Protein AF-A0A7K0ZTX4-F1 (afdb_monomer_lite)

Secondary structure (DSSP, 8-state):
---------PPP--S---PPPPTT-HHHHHHHHHHHHHHHH-EEEE-TT-SS--EEEEPPPPHHHHHHHHHHHHHHHTT-S-TTHHHHHHHHHHHHHEEEEEEE-TTS-EEESSSSS-S---SSHHHHHHTT--TT--SHHHHHHHH-SSHHHHHHHHHHHHHHHHHHHHHHHHHHTT-

Sequence (179 aa):
MSDVDEFGDLPELGETGQIPASKGSAFERIRANRAAAKARLFKVLEIPRMEPKMWVRYQPIPTERIEYASKVAEKAAAGKAEKNAVLKANAAILAEACVEIFELDEYGEEISIDPDHGEPVRFDAHLAEILEMPHGTRRGSDIVLAMYLTEGDVVGTATTLAEWSGYADRVSEKDSSGN

Structure (mmCIF, N/CA/C/O backbone):
data_AF-A0A7K0ZTX4-F1
#
_entry.id   AF-A0A7K0ZTX4-F1
#
loop_
_atom_site.group_PDB
_atom_site.id
_atom_site.type_symbol
_atom_site.label_atom_id
_atom_site.label_alt_id
_atom_site.label_comp_id
_atom_site.label_asym_id
_atom_site.label_entity_id
_atom_site.label_seq_id
_atom_site.pdbx_PDB_ins_code
_atom_site.Cartn_x
_atom_site.Cartn_y
_atom_site.Cartn_z
_atom_site.occupancy
_atom_site.B_iso_or_equiv
_atom_site.auth_seq_id
_atom_site.auth_comp_id
_atom_site.auth_asym_id
_atom_site.auth_atom_id
_atom_site.pdbx_PDB_model_num
ATOM 1 N N . MET A 1 1 ? 42.301 19.373 -65.244 1.00 39.50 1 MET A N 1
ATOM 2 C CA . MET A 1 1 ? 43.119 20.062 -64.228 1.00 39.50 1 MET A CA 1
ATOM 3 C C . MET A 1 1 ? 42.156 21.000 -63.531 1.00 39.50 1 MET A C 1
ATOM 5 O O . MET A 1 1 ? 41.687 21.918 -64.185 1.00 39.50 1 MET A O 1
ATOM 9 N N . SER A 1 2 ? 41.527 20.504 -62.460 1.00 42.00 2 SER A N 1
ATOM 10 C CA . SER A 1 2 ? 41.927 20.708 -61.041 1.00 42.00 2 SER A CA 1
ATOM 11 C C . SER A 1 2 ? 41.077 21.875 -60.500 1.00 42.00 2 SER A C 1
ATOM 13 O O . SER A 1 2 ? 41.063 22.921 -61.132 1.00 42.00 2 SER A O 1
ATOM 15 N N . ASP A 1 3 ? 40.236 21.774 -59.472 1.00 40.81 3 ASP A N 1
ATOM 16 C CA . ASP A 1 3 ? 40.208 20.881 -58.315 1.00 40.81 3 ASP A CA 1
ATOM 17 C C . ASP A 1 3 ? 38.761 20.672 -57.830 1.00 40.81 3 ASP A C 1
ATOM 19 O O . ASP A 1 3 ? 37.962 21.608 -57.781 1.00 40.81 3 ASP A O 1
ATOM 23 N N . VAL A 1 4 ? 38.446 19.427 -57.480 1.00 45.81 4 VAL A N 1
ATOM 24 C CA . VAL A 1 4 ? 37.306 19.012 -56.656 1.00 45.81 4 VAL A CA 1
ATOM 25 C C . VAL A 1 4 ? 37.950 18.288 -55.484 1.00 45.81 4 VAL A C 1
ATOM 27 O O . VAL A 1 4 ? 38.630 17.311 -55.753 1.00 45.81 4 VAL A O 1
ATOM 30 N N . ASP A 1 5 ? 37.809 18.827 -54.274 1.00 41.91 5 ASP A N 1
ATOM 31 C CA . ASP A 1 5 ? 38.031 18.246 -52.933 1.00 41.91 5 ASP A CA 1
ATOM 32 C C . ASP A 1 5 ? 37.960 19.466 -51.977 1.00 41.91 5 ASP A C 1
ATOM 34 O O . ASP A 1 5 ? 38.402 20.552 -52.336 1.00 41.91 5 ASP A O 1
ATOM 38 N N . GLU A 1 6 ? 37.368 19.499 -50.789 1.00 46.84 6 GLU A N 1
ATOM 39 C CA . GLU A 1 6 ? 37.078 18.474 -49.798 1.00 46.84 6 GLU A CA 1
ATOM 40 C C . GLU A 1 6 ? 36.092 19.152 -48.811 1.00 46.84 6 GLU A C 1
ATOM 42 O O . GLU A 1 6 ? 36.486 19.983 -47.993 1.00 46.84 6 GLU A O 1
ATOM 47 N N . PHE A 1 7 ? 34.786 18.888 -48.904 1.00 40.47 7 PHE A N 1
ATOM 48 C CA . PHE A 1 7 ? 33.877 19.156 -47.782 1.00 40.47 7 PHE A CA 1
ATOM 49 C C . PHE A 1 7 ? 33.684 17.822 -47.080 1.00 40.47 7 PHE A C 1
ATOM 51 O O . PHE A 1 7 ? 32.877 17.001 -47.504 1.00 40.47 7 PHE A O 1
ATOM 58 N N . GLY A 1 8 ? 34.524 17.592 -46.071 1.00 39.44 8 GLY A N 1
ATOM 59 C CA . GLY A 1 8 ? 34.486 16.394 -45.247 1.00 39.44 8 GLY A CA 1
ATOM 60 C C . GLY A 1 8 ? 33.098 16.176 -44.653 1.00 39.44 8 GLY A C 1
ATOM 61 O O . GLY A 1 8 ? 32.505 17.097 -44.087 1.00 39.44 8 GLY A O 1
ATOM 62 N N . ASP A 1 9 ? 32.619 14.942 -44.802 1.00 44.12 9 ASP A N 1
ATOM 63 C CA . ASP A 1 9 ? 31.441 14.384 -44.146 1.00 44.12 9 ASP A CA 1
ATOM 64 C C . ASP A 1 9 ? 31.423 14.769 -42.661 1.00 44.12 9 ASP A C 1
ATOM 66 O O . ASP A 1 9 ? 32.247 14.313 -41.861 1.00 44.12 9 ASP A O 1
ATOM 70 N N . LEU A 1 10 ? 30.459 15.605 -42.281 1.00 45.78 10 LEU A N 1
ATOM 71 C CA . LEU A 1 10 ? 30.055 15.729 -40.890 1.00 45.78 10 LEU A CA 1
ATOM 72 C C . LEU A 1 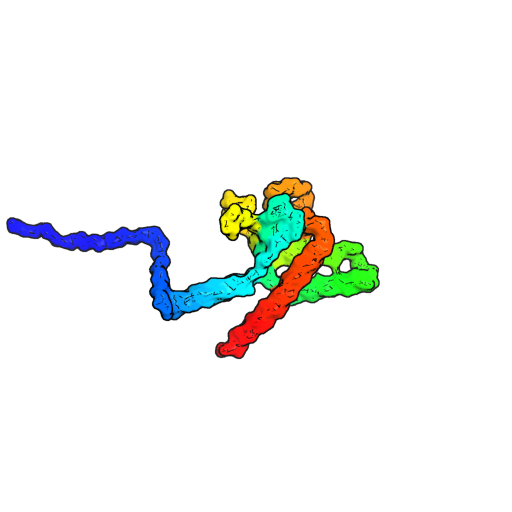10 ? 29.107 14.561 -40.600 1.00 45.78 10 LEU A C 1
ATOM 74 O O . LEU A 1 10 ? 28.087 14.448 -41.279 1.00 45.78 10 LEU A O 1
ATOM 78 N N . PRO A 1 11 ? 29.403 13.695 -39.615 1.00 42.34 11 PRO A N 1
ATOM 79 C CA . PRO A 1 11 ? 28.499 12.610 -39.282 1.00 42.34 11 PRO A CA 1
ATOM 80 C C . PRO A 1 11 ? 27.167 13.181 -38.788 1.00 42.34 11 PRO A C 1
ATOM 82 O O . PRO A 1 11 ? 27.131 14.024 -37.887 1.00 42.34 11 PRO A O 1
ATOM 85 N N . GLU A 1 12 ? 26.080 12.702 -39.391 1.00 44.12 12 GLU A N 1
ATOM 86 C CA . GLU A 1 12 ? 24.712 12.960 -38.959 1.00 44.12 12 GLU A CA 1
ATOM 87 C C . GLU A 1 12 ? 24.564 12.612 -37.471 1.00 44.12 12 GLU A C 1
ATOM 89 O O . GLU A 1 12 ? 24.820 11.486 -37.034 1.00 44.12 12 GLU A O 1
ATOM 94 N N . LEU A 1 13 ? 24.169 13.602 -36.669 1.00 43.78 13 LEU A N 1
ATOM 95 C CA . LEU A 1 13 ? 23.857 13.418 -35.256 1.00 43.78 13 LEU A CA 1
ATOM 96 C C . LEU A 1 13 ? 22.528 12.664 -35.136 1.00 43.78 13 LEU A C 1
ATOM 98 O O . LEU A 1 13 ? 21.459 13.269 -35.084 1.00 43.78 13 LEU A O 1
ATOM 102 N N . GLY A 1 14 ? 22.624 11.335 -35.101 1.00 36.97 14 GLY A N 1
ATOM 103 C CA . GLY A 1 14 ? 21.524 10.440 -34.764 1.00 36.97 14 GLY A CA 1
ATOM 104 C C . GLY A 1 14 ? 20.980 10.681 -33.351 1.00 36.97 14 GLY A C 1
ATOM 105 O O . GLY A 1 14 ? 21.693 11.081 -32.428 1.00 36.97 14 GLY A O 1
ATOM 106 N N . GLU A 1 15 ? 19.681 10.442 -33.216 1.00 47.81 15 GLU A N 1
ATOM 107 C CA . GLU A 1 15 ? 18.839 10.675 -32.048 1.00 47.81 15 GLU A CA 1
ATOM 108 C C . GLU A 1 15 ? 19.402 10.061 -30.747 1.00 47.81 15 GLU A C 1
ATOM 110 O O . GLU A 1 15 ? 19.764 8.891 -30.668 1.00 47.81 15 GLU A O 1
ATOM 115 N N . THR A 1 16 ? 19.437 10.876 -29.686 1.00 46.59 16 THR A N 1
ATOM 116 C CA . THR A 1 16 ? 19.836 10.542 -28.302 1.00 46.59 16 THR A CA 1
ATOM 117 C C . THR A 1 16 ? 21.256 9.976 -28.129 1.00 46.59 16 THR A C 1
ATOM 119 O O . THR A 1 16 ? 21.479 8.783 -27.953 1.00 46.59 16 THR A O 1
ATOM 122 N N . GLY A 1 17 ? 22.245 10.875 -28.071 1.00 42.41 17 GLY A N 1
ATOM 123 C CA . GLY A 1 17 ? 23.657 10.576 -27.797 1.00 42.41 17 GLY A CA 1
ATOM 124 C C . GLY A 1 17 ? 23.955 10.002 -26.402 1.00 42.41 17 GLY A C 1
ATOM 125 O O . GLY A 1 17 ? 24.637 10.633 -25.595 1.00 42.41 17 GLY A O 1
ATOM 126 N N . GLN A 1 18 ? 23.499 8.785 -26.107 1.00 43.25 18 GLN A N 1
ATOM 127 C CA . GLN A 1 18 ? 24.038 7.983 -25.013 1.00 43.25 18 GLN A CA 1
ATOM 128 C C . GLN A 1 18 ? 25.158 7.093 -25.547 1.00 43.25 18 GLN A C 1
ATOM 130 O O . GLN A 1 18 ? 24.918 6.039 -26.128 1.00 43.25 18 GLN A O 1
ATOM 135 N N . ILE A 1 19 ? 26.404 7.501 -25.306 1.00 54.34 19 ILE A N 1
ATOM 136 C CA . ILE A 1 19 ? 27.567 6.651 -25.563 1.00 54.34 19 ILE A CA 1
ATOM 137 C C . ILE A 1 19 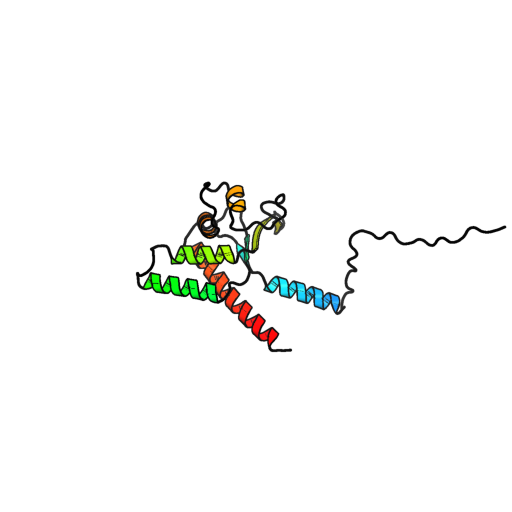? 27.458 5.425 -24.635 1.00 54.34 19 ILE A C 1
ATOM 139 O O . ILE A 1 19 ? 27.361 5.600 -23.412 1.00 54.34 19 ILE A O 1
ATOM 143 N N . PRO A 1 20 ? 27.455 4.184 -25.157 1.00 49.66 20 PRO A N 1
ATOM 144 C CA . PRO A 1 20 ? 27.484 3.003 -24.309 1.00 49.66 20 PRO A CA 1
ATOM 145 C C . PRO A 1 20 ? 28.785 3.009 -23.501 1.00 49.66 20 PRO A C 1
ATOM 147 O O . PRO A 1 20 ? 29.879 3.121 -24.055 1.00 49.66 20 PRO A O 1
ATOM 150 N N . ALA A 1 21 ? 28.671 2.926 -22.173 1.00 50.06 21 ALA A N 1
ATOM 151 C CA . ALA A 1 21 ? 29.838 2.830 -21.307 1.00 50.06 21 ALA A CA 1
ATOM 152 C C . ALA A 1 21 ? 30.631 1.572 -21.687 1.00 50.06 21 ALA A C 1
ATOM 154 O O . ALA A 1 21 ? 30.062 0.487 -21.811 1.00 50.06 21 ALA A O 1
ATOM 155 N N . SER A 1 22 ? 31.940 1.713 -21.881 1.00 50.69 22 SER A N 1
ATOM 156 C CA . SER A 1 22 ? 32.813 0.577 -22.163 1.00 50.69 22 SER A CA 1
ATOM 157 C C . SER A 1 22 ? 32.789 -0.419 -20.997 1.00 50.69 22 SER A C 1
ATOM 159 O O . SER A 1 22 ? 32.797 -0.012 -19.827 1.00 50.69 22 SER A O 1
ATOM 161 N N . LYS A 1 23 ? 32.759 -1.722 -21.317 1.00 50.06 23 LYS A N 1
ATOM 162 C CA . LYS A 1 23 ? 32.806 -2.807 -20.325 1.00 50.06 23 LYS A CA 1
ATOM 163 C C . LYS A 1 23 ? 34.047 -2.660 -19.431 1.00 50.06 23 LYS A C 1
ATOM 165 O O . LYS A 1 23 ? 35.161 -2.542 -19.935 1.00 50.06 23 LYS A O 1
ATOM 170 N N . GLY A 1 24 ? 33.856 -2.662 -18.116 1.00 57.22 24 GLY A N 1
ATOM 171 C CA . GLY A 1 24 ? 34.861 -2.450 -17.074 1.00 57.22 24 GLY A CA 1
ATOM 172 C C . GLY A 1 24 ? 35.084 -0.990 -16.657 1.00 57.22 24 GLY A C 1
ATOM 173 O O . GLY A 1 24 ? 35.874 -0.743 -15.744 1.00 57.22 24 GLY A O 1
ATOM 174 N N . SER A 1 25 ? 34.421 -0.010 -17.283 1.00 65.06 25 SER A N 1
ATOM 175 C CA . SER A 1 25 ? 34.659 1.412 -16.990 1.00 65.06 25 SER A CA 1
ATOM 176 C C . SER A 1 25 ? 34.066 1.863 -15.650 1.00 65.06 25 SER A C 1
ATOM 178 O O . SER A 1 25 ? 33.062 1.338 -15.163 1.00 65.06 25 SER A O 1
ATOM 180 N N . ALA A 1 26 ? 34.654 2.909 -15.058 1.00 62.81 26 ALA A N 1
ATOM 181 C CA . ALA A 1 26 ? 34.113 3.553 -13.860 1.00 62.81 26 ALA A CA 1
ATOM 182 C C . ALA A 1 26 ? 32.658 4.021 -14.060 1.00 62.81 26 ALA A C 1
ATOM 184 O O . ALA A 1 26 ? 31.864 3.955 -13.128 1.00 62.81 26 ALA A O 1
ATOM 185 N N . PHE A 1 27 ? 32.282 4.417 -15.280 1.00 56.22 27 PHE A N 1
ATOM 186 C CA . PHE A 1 27 ? 30.913 4.807 -15.620 1.00 56.22 27 PHE A CA 1
ATOM 187 C C . PHE A 1 27 ? 29.950 3.623 -15.715 1.00 56.22 27 PHE A C 1
ATOM 189 O O . PHE A 1 27 ? 28.814 3.759 -15.273 1.00 56.22 27 PHE A O 1
ATOM 196 N N . GLU A 1 28 ? 30.380 2.457 -16.208 1.00 64.00 28 GLU A N 1
ATOM 197 C CA . GLU A 1 28 ? 29.574 1.230 -16.134 1.00 64.00 28 GLU A CA 1
ATOM 198 C C . GLU A 1 28 ? 29.364 0.813 -14.673 1.00 64.00 28 GLU A C 1
ATOM 200 O O . GLU A 1 28 ? 28.236 0.530 -14.276 1.00 64.00 28 GLU A O 1
ATOM 205 N N . ARG A 1 29 ? 30.408 0.891 -13.833 1.00 58.12 29 ARG A N 1
ATOM 206 C CA . ARG A 1 29 ? 30.292 0.637 -12.385 1.00 58.12 29 ARG A CA 1
ATOM 207 C C . ARG A 1 29 ? 29.378 1.650 -11.696 1.00 58.12 29 ARG A C 1
ATOM 209 O O . ARG A 1 29 ? 28.549 1.249 -10.892 1.00 58.12 29 ARG A O 1
ATOM 216 N N . ILE A 1 30 ? 29.454 2.940 -12.032 1.00 60.88 30 ILE A N 1
ATOM 217 C CA . ILE A 1 30 ? 28.534 3.970 -11.514 1.00 60.88 30 ILE A CA 1
ATOM 218 C C . ILE A 1 30 ? 27.101 3.724 -12.003 1.00 60.88 30 ILE A C 1
ATOM 220 O O . ILE A 1 30 ? 26.164 3.900 -11.231 1.00 60.88 30 ILE A O 1
ATOM 224 N N . ARG A 1 31 ? 26.901 3.299 -13.255 1.00 57.81 31 ARG A N 1
ATOM 225 C CA . ARG A 1 31 ? 25.575 2.995 -13.817 1.00 57.81 31 ARG A CA 1
ATOM 226 C C . ARG A 1 31 ? 24.969 1.750 -13.173 1.00 57.81 31 ARG A C 1
ATOM 228 O O . ARG A 1 31 ? 23.813 1.797 -12.768 1.00 57.81 31 ARG A O 1
ATOM 235 N N . ALA A 1 32 ? 25.762 0.697 -12.991 1.00 56.72 32 ALA A N 1
ATOM 236 C CA . ALA A 1 32 ? 25.387 -0.509 -12.260 1.00 56.72 32 ALA A CA 1
ATOM 237 C C . ALA A 1 32 ? 25.108 -0.207 -10.780 1.00 56.72 32 ALA A C 1
ATOM 239 O O . ALA A 1 32 ? 24.104 -0.665 -10.248 1.00 56.72 32 ALA A O 1
ATOM 240 N N . ASN A 1 33 ? 25.913 0.646 -10.137 1.00 55.50 33 ASN A N 1
ATOM 241 C CA . ASN A 1 33 ? 25.675 1.097 -8.764 1.00 55.50 33 ASN A CA 1
ATOM 242 C C . ASN A 1 33 ? 24.412 1.959 -8.655 1.00 55.50 33 ASN A C 1
ATOM 244 O O . ASN A 1 33 ? 23.664 1.809 -7.698 1.00 55.50 33 ASN A O 1
ATOM 248 N N . ARG A 1 34 ? 24.126 2.828 -9.633 1.00 55.75 34 ARG A N 1
ATOM 249 C CA . ARG A 1 34 ? 22.880 3.612 -9.688 1.00 55.75 34 ARG A CA 1
ATOM 250 C C . ARG A 1 34 ? 21.660 2.727 -9.934 1.00 55.75 34 ARG A C 1
ATOM 252 O O . ARG A 1 34 ? 20.625 2.971 -9.328 1.00 55.75 34 ARG A O 1
ATOM 259 N N . ALA A 1 35 ? 21.771 1.708 -10.783 1.00 50.53 35 ALA A N 1
ATOM 260 C CA . ALA A 1 35 ? 20.707 0.733 -11.016 1.00 50.53 35 ALA A CA 1
ATOM 261 C C . ALA A 1 35 ? 20.469 -0.152 -9.779 1.00 50.53 35 ALA A C 1
ATOM 263 O O . ALA A 1 35 ? 19.327 -0.337 -9.376 1.00 50.53 35 ALA A O 1
ATOM 264 N N . ALA A 1 36 ? 21.534 -0.610 -9.115 1.00 52.12 36 ALA A N 1
ATOM 265 C CA . ALA A 1 36 ? 21.458 -1.365 -7.865 1.00 52.12 36 ALA A CA 1
ATOM 266 C C . ALA A 1 36 ? 20.936 -0.514 -6.693 1.00 52.12 36 ALA A C 1
ATOM 268 O O . ALA A 1 36 ? 20.167 -1.008 -5.873 1.00 52.12 36 ALA A O 1
ATOM 269 N N . ALA A 1 37 ? 21.298 0.772 -6.632 1.00 53.12 37 ALA A N 1
ATOM 270 C CA . ALA A 1 37 ? 20.730 1.723 -5.681 1.00 53.12 37 ALA A CA 1
ATOM 271 C C . ALA A 1 37 ? 19.241 1.958 -5.967 1.00 53.12 37 ALA A C 1
ATOM 273 O O . ALA A 1 37 ? 18.440 1.867 -5.048 1.00 53.12 37 ALA A O 1
ATOM 274 N N . LYS A 1 38 ? 18.841 2.146 -7.233 1.00 53.03 38 LYS A N 1
ATOM 275 C CA . LYS A 1 38 ? 17.424 2.242 -7.629 1.00 53.03 38 LYS A CA 1
ATOM 276 C C . LYS A 1 38 ? 16.620 0.986 -7.288 1.00 53.03 38 LYS A C 1
ATOM 278 O O . LYS A 1 38 ? 15.507 1.112 -6.798 1.00 53.03 38 LYS A O 1
ATOM 283 N N . ALA A 1 39 ? 17.183 -0.205 -7.477 1.00 52.97 39 ALA A N 1
ATOM 284 C CA . ALA A 1 39 ? 16.533 -1.462 -7.101 1.00 52.97 39 ALA A CA 1
ATOM 285 C C . ALA A 1 39 ? 16.397 -1.636 -5.575 1.00 52.97 39 ALA A C 1
ATOM 287 O O . ALA A 1 39 ? 15.496 -2.327 -5.114 1.00 52.97 39 ALA A O 1
ATOM 288 N N . ARG A 1 40 ? 17.263 -0.992 -4.777 1.00 58.97 40 ARG A N 1
ATOM 289 C CA . ARG A 1 40 ? 17.128 -0.929 -3.311 1.00 58.97 40 ARG A CA 1
ATOM 290 C C . ARG A 1 40 ? 16.094 0.092 -2.837 1.00 58.97 40 ARG A C 1
ATOM 292 O O . ARG A 1 40 ? 15.666 -0.007 -1.693 1.00 58.97 40 ARG A O 1
ATOM 299 N N . LEU A 1 41 ? 15.705 1.051 -3.680 1.00 74.06 41 LEU A N 1
ATOM 300 C CA . LEU A 1 41 ? 14.767 2.112 -3.305 1.00 74.06 41 LEU A CA 1
ATOM 301 C C . LEU A 1 41 ? 13.312 1.663 -3.318 1.00 74.06 41 LEU A C 1
ATOM 303 O O . LEU A 1 41 ? 12.495 2.346 -2.715 1.00 74.06 41 LEU A O 1
ATOM 307 N N . PHE A 1 42 ? 12.969 0.563 -3.991 1.00 88.12 42 PHE A N 1
ATOM 308 C CA . PHE A 1 42 ? 11.571 0.188 -4.160 1.00 88.12 42 PHE A CA 1
ATOM 309 C C . PHE A 1 42 ? 11.303 -1.267 -3.810 1.00 88.12 42 PHE A C 1
ATOM 311 O O . PHE A 1 42 ? 12.096 -2.162 -4.107 1.00 88.12 42 PHE A O 1
ATOM 318 N N . LYS A 1 43 ? 10.142 -1.505 -3.206 1.00 92.62 43 LYS A N 1
ATOM 319 C CA . LYS A 1 43 ? 9.621 -2.835 -2.919 1.00 92.62 43 LYS A CA 1
ATOM 320 C C . LYS A 1 43 ? 8.406 -3.088 -3.791 1.00 92.62 43 LYS A C 1
ATOM 322 O O . LYS A 1 43 ? 7.421 -2.369 -3.695 1.00 92.62 43 LYS A O 1
ATOM 327 N N . VAL A 1 44 ? 8.474 -4.124 -4.616 1.00 94.69 44 VAL A N 1
ATOM 328 C CA . VAL A 1 44 ? 7.322 -4.595 -5.388 1.00 94.69 44 VAL A CA 1
ATOM 329 C C . VAL A 1 44 ? 6.578 -5.652 -4.577 1.00 94.69 44 VAL A C 1
ATOM 331 O O . VAL A 1 44 ? 7.209 -6.577 -4.053 1.00 94.69 44 VAL A O 1
ATOM 334 N N . LEU A 1 45 ? 5.260 -5.503 -4.459 1.00 96.00 45 LEU A N 1
ATOM 335 C CA . LEU A 1 45 ? 4.356 -6.470 -3.833 1.00 96.00 45 LEU A CA 1
ATOM 336 C C . LEU A 1 45 ? 3.146 -6.701 -4.745 1.00 96.00 45 LEU A C 1
ATOM 338 O O . LEU A 1 45 ? 2.619 -5.760 -5.327 1.00 96.00 45 LEU A O 1
ATOM 342 N N . GLU A 1 46 ? 2.712 -7.952 -4.859 1.00 96.31 46 GLU A N 1
ATOM 343 C CA . GLU A 1 46 ? 1.453 -8.318 -5.519 1.00 96.31 46 GLU A CA 1
ATOM 344 C C . GLU A 1 46 ? 0.264 -7.899 -4.643 1.00 96.31 46 GLU A C 1
ATOM 346 O O . GLU A 1 46 ? 0.332 -8.018 -3.414 1.00 96.31 46 GLU A O 1
ATOM 351 N N . ILE A 1 47 ? -0.826 -7.440 -5.260 1.00 94.94 47 ILE A N 1
ATOM 352 C CA . ILE A 1 47 ? -2.098 -7.219 -4.564 1.00 94.94 47 ILE A CA 1
ATOM 353 C C . ILE A 1 47 ? -2.756 -8.586 -4.340 1.00 94.94 47 ILE A C 1
ATOM 355 O O . ILE A 1 47 ? -3.138 -9.245 -5.312 1.00 94.94 47 ILE A O 1
ATOM 359 N N . PRO A 1 48 ? -2.904 -9.050 -3.085 1.00 94.44 48 PRO A N 1
ATOM 360 C CA . PRO A 1 48 ? -3.374 -10.402 -2.830 1.00 94.44 48 PRO A CA 1
ATOM 361 C C . PRO A 1 48 ? -4.780 -10.628 -3.383 1.00 94.44 48 PRO A C 1
ATOM 363 O O . PRO A 1 48 ? -5.702 -9.878 -3.072 1.00 94.44 48 PRO A O 1
ATOM 366 N N . ARG A 1 49 ? -4.956 -11.737 -4.116 1.00 89.88 49 ARG A N 1
ATOM 367 C CA . ARG A 1 49 ? -6.267 -12.241 -4.575 1.00 89.88 49 ARG A CA 1
ATOM 368 C C . ARG A 1 49 ? -6.991 -11.320 -5.570 1.00 89.88 49 ARG A C 1
ATOM 370 O O . ARG A 1 49 ? -8.187 -11.513 -5.780 1.00 89.88 49 ARG A O 1
ATOM 377 N N . MET A 1 50 ? -6.290 -10.354 -6.160 1.00 88.94 50 MET A N 1
ATOM 378 C CA . MET A 1 50 ? -6.826 -9.502 -7.219 1.00 88.94 50 MET A CA 1
ATOM 379 C C . MET A 1 50 ? -6.780 -10.233 -8.567 1.00 88.94 50 MET A C 1
ATOM 381 O O . MET A 1 50 ? -5.788 -10.891 -8.873 1.00 88.94 50 MET A O 1
ATOM 385 N N . GLU A 1 51 ? -7.846 -10.104 -9.359 1.00 88.88 51 GLU A N 1
ATOM 386 C CA . GLU A 1 51 ? -7.893 -10.542 -10.758 1.00 88.88 51 GLU A CA 1
ATOM 387 C C . GLU A 1 51 ? -8.459 -9.395 -11.625 1.00 88.88 51 GLU A C 1
ATOM 389 O O . GLU A 1 51 ? -9.570 -8.937 -11.336 1.00 88.88 51 GLU A O 1
ATOM 394 N N . PRO A 1 52 ? -7.732 -8.916 -12.657 1.00 88.69 52 PRO A N 1
ATOM 395 C CA . PRO A 1 52 ? -6.407 -9.379 -13.082 1.00 88.69 52 PRO A CA 1
ATOM 396 C C . PRO A 1 52 ? -5.330 -9.121 -12.018 1.00 88.69 52 PRO A C 1
ATOM 398 O O . PRO A 1 52 ? -5.488 -8.274 -11.134 1.00 88.69 52 PRO A O 1
ATOM 401 N N . LYS A 1 53 ? -4.250 -9.907 -12.062 1.00 93.94 53 LYS A N 1
ATOM 402 C CA . LYS A 1 53 ? -3.142 -9.761 -11.114 1.00 93.94 53 LYS A CA 1
ATOM 403 C C . LYS A 1 53 ? -2.477 -8.409 -11.293 1.00 93.94 53 LYS A C 1
ATOM 405 O O . LYS A 1 53 ? -2.054 -8.078 -12.390 1.00 93.94 53 LYS A O 1
ATOM 410 N N . MET A 1 54 ? -2.327 -7.683 -10.194 1.00 94.88 54 MET A N 1
ATOM 411 C CA . MET A 1 54 ? -1.689 -6.372 -10.171 1.00 94.88 54 MET A CA 1
ATOM 412 C C . MET A 1 54 ? -0.554 -6.353 -9.157 1.00 94.88 54 MET A C 1
ATOM 414 O O . MET A 1 54 ? -0.608 -7.003 -8.106 1.00 94.88 54 MET A O 1
ATOM 418 N N . TRP A 1 55 ? 0.457 -5.549 -9.453 1.00 96.56 55 TRP A N 1
ATOM 419 C CA . TRP A 1 55 ? 1.613 -5.328 -8.603 1.00 96.56 55 TRP A CA 1
ATOM 420 C C . TRP A 1 55 ? 1.735 -3.854 -8.268 1.00 96.56 55 TRP A C 1
ATOM 422 O O . TRP A 1 55 ? 1.383 -2.974 -9.049 1.00 96.56 55 TRP A O 1
ATOM 432 N N . VAL A 1 56 ? 2.253 -3.590 -7.076 1.00 97.12 56 VAL A N 1
ATOM 433 C CA . VAL A 1 56 ? 2.450 -2.241 -6.566 1.00 97.12 56 VAL A CA 1
ATOM 434 C C . VAL A 1 56 ? 3.910 -2.054 -6.224 1.00 97.12 56 VAL A C 1
ATOM 436 O O . VAL A 1 56 ? 4.506 -2.836 -5.476 1.00 97.12 56 VAL A O 1
ATOM 439 N N . ARG A 1 57 ? 4.482 -0.984 -6.761 1.00 95.19 57 ARG A N 1
ATOM 440 C CA . ARG A 1 57 ? 5.812 -0.500 -6.427 1.00 95.19 57 ARG A CA 1
ATOM 441 C C . ARG A 1 57 ? 5.702 0.492 -5.281 1.00 95.19 57 ARG A C 1
ATOM 443 O O . ARG A 1 57 ? 5.096 1.551 -5.421 1.00 95.19 57 ARG A O 1
ATOM 450 N N . TYR A 1 58 ? 6.330 0.165 -4.163 1.00 95.56 58 TYR A N 1
ATOM 451 C CA . TYR A 1 58 ? 6.354 0.997 -2.970 1.00 95.56 58 TYR A CA 1
ATOM 452 C C . TYR A 1 58 ? 7.722 1.627 -2.739 1.00 95.56 58 TYR A C 1
ATOM 454 O O . TYR A 1 58 ? 8.748 0.988 -2.969 1.00 95.56 58 TYR A O 1
ATOM 462 N N . GLN A 1 59 ? 7.730 2.854 -2.227 1.00 92.19 59 GLN A N 1
ATOM 463 C CA . GLN A 1 59 ? 8.905 3.492 -1.627 1.00 92.19 59 GLN A CA 1
ATOM 464 C C . GLN A 1 59 ? 8.975 3.201 -0.114 1.00 92.19 59 GLN A C 1
ATOM 466 O O . GLN A 1 59 ? 7.974 2.760 0.462 1.00 92.19 59 GLN A O 1
ATOM 471 N N . PRO A 1 60 ? 10.123 3.432 0.552 1.00 90.38 60 PRO A N 1
ATOM 472 C CA . PRO A 1 60 ? 10.238 3.254 1.993 1.00 90.38 60 PRO A CA 1
ATOM 473 C C . PRO A 1 60 ? 9.256 4.164 2.729 1.00 90.38 60 PRO A C 1
ATOM 475 O O . PRO A 1 60 ? 9.076 5.331 2.373 1.00 90.38 60 PRO A O 1
ATOM 478 N N . ILE A 1 61 ? 8.615 3.621 3.758 1.00 88.81 61 ILE A N 1
ATOM 479 C CA . ILE A 1 61 ? 7.703 4.373 4.614 1.00 88.81 61 ILE A CA 1
ATOM 480 C C . ILE A 1 61 ? 8.538 5.215 5.589 1.00 88.81 61 ILE A C 1
ATOM 482 O O . ILE A 1 61 ? 9.365 4.646 6.303 1.00 88.81 61 ILE A O 1
ATOM 486 N N . PRO A 1 62 ? 8.285 6.531 5.712 1.00 84.19 62 PRO A N 1
ATOM 487 C CA . PRO A 1 62 ? 8.940 7.355 6.722 1.00 84.19 62 PRO A CA 1
ATOM 488 C C . PRO A 1 62 ? 8.652 6.858 8.146 1.00 84.19 62 PRO A C 1
ATOM 490 O O . PRO A 1 62 ? 7.498 6.571 8.483 1.00 84.19 62 PRO A O 1
ATOM 493 N N . THR A 1 63 ? 9.664 6.846 9.017 1.00 84.19 63 THR A N 1
ATOM 494 C CA . THR A 1 63 ? 9.553 6.396 10.420 1.00 84.19 63 THR A CA 1
ATOM 495 C C . THR A 1 63 ? 8.375 7.027 11.165 1.00 84.19 63 THR A C 1
ATOM 497 O O . THR A 1 63 ? 7.636 6.334 11.863 1.00 84.19 63 THR A O 1
ATOM 500 N N . GLU A 1 64 ? 8.119 8.320 10.953 1.00 86.81 64 GLU A N 1
ATOM 501 C CA . GLU A 1 64 ? 7.000 9.050 11.568 1.00 86.81 64 GLU A CA 1
ATOM 502 C C . GLU A 1 64 ? 5.631 8.417 11.264 1.00 86.81 64 GLU A C 1
ATOM 504 O O . GLU A 1 64 ? 4.736 8.391 12.115 1.00 86.81 64 GLU A O 1
ATOM 509 N N . ARG A 1 65 ? 5.459 7.870 10.055 1.00 86.56 65 ARG A N 1
ATOM 510 C CA . ARG A 1 65 ? 4.226 7.192 9.636 1.00 86.56 65 ARG A CA 1
ATOM 511 C C . ARG A 1 65 ? 4.092 5.819 10.285 1.00 86.56 65 ARG A C 1
ATOM 513 O O . ARG A 1 65 ? 2.997 5.470 10.728 1.00 86.56 65 ARG A O 1
ATOM 520 N N . ILE A 1 66 ? 5.196 5.083 10.406 1.00 84.94 66 ILE A N 1
ATOM 521 C CA . ILE A 1 66 ? 5.243 3.787 11.100 1.00 84.94 66 ILE A CA 1
ATOM 522 C C . ILE A 1 66 ? 4.869 3.973 12.580 1.00 84.94 66 ILE A C 1
ATOM 524 O O . ILE A 1 66 ? 4.012 3.262 13.118 1.00 84.94 66 ILE A O 1
ATOM 528 N N . GLU A 1 67 ? 5.441 4.988 13.231 1.00 87.25 67 GLU A N 1
ATOM 529 C CA . GLU A 1 67 ? 5.111 5.341 14.613 1.00 87.25 67 GLU A CA 1
ATOM 530 C C . GLU A 1 67 ? 3.651 5.769 14.775 1.00 87.25 67 GLU A C 1
ATOM 532 O O . GLU A 1 67 ? 2.996 5.401 15.754 1.00 87.25 67 GLU A O 1
ATOM 537 N N . TYR A 1 68 ? 3.120 6.548 13.829 1.00 86.56 68 TYR A N 1
ATOM 538 C CA . TYR A 1 68 ? 1.721 6.960 13.848 1.00 86.56 68 TYR A CA 1
ATOM 539 C C . TYR A 1 68 ? 0.776 5.753 13.801 1.00 86.56 68 TYR A C 1
ATOM 541 O O . TYR A 1 68 ? -0.118 5.656 14.646 1.00 86.56 68 TYR A O 1
ATOM 549 N N . ALA A 1 69 ? 0.984 4.807 12.878 1.00 83.94 69 ALA A N 1
ATOM 550 C CA . ALA A 1 69 ? 0.163 3.596 12.811 1.00 83.94 69 ALA A CA 1
ATOM 551 C C . ALA A 1 69 ? 0.273 2.746 14.084 1.00 83.94 69 ALA A C 1
ATOM 553 O O . ALA A 1 69 ? -0.744 2.257 14.581 1.00 83.94 69 ALA A O 1
ATOM 554 N N . SER A 1 70 ? 1.469 2.657 14.668 1.00 85.75 70 SER A N 1
ATOM 555 C CA . SER A 1 70 ? 1.698 1.954 15.937 1.00 85.75 70 SER A CA 1
ATOM 556 C C . SER A 1 70 ? 0.902 2.592 17.084 1.00 85.75 70 SER A C 1
ATOM 558 O O . SER A 1 70 ? 0.166 1.908 17.794 1.00 85.75 70 SER A O 1
ATOM 560 N N . LYS A 1 71 ? 0.926 3.927 17.195 1.00 88.94 71 LYS A N 1
ATOM 561 C CA . LYS A 1 71 ? 0.120 4.684 18.174 1.00 88.94 71 LYS A CA 1
ATOM 562 C C . LYS A 1 71 ? -1.386 4.499 17.965 1.00 88.94 71 LYS A C 1
ATOM 564 O O . LYS A 1 71 ? -2.148 4.476 18.934 1.00 88.94 71 LYS A O 1
ATOM 569 N N . VAL A 1 72 ? -1.848 4.399 16.717 1.00 87.19 72 VAL A N 1
ATOM 570 C CA . VAL A 1 72 ? -3.262 4.114 16.416 1.00 87.19 72 VAL A CA 1
ATOM 571 C C . VAL A 1 72 ? -3.635 2.699 16.869 1.00 87.19 72 VAL A C 1
ATOM 573 O O . VAL A 1 72 ? -4.685 2.530 17.493 1.00 87.19 72 VAL A O 1
ATOM 576 N N . ALA A 1 73 ? -2.771 1.709 16.632 1.00 85.38 73 ALA A N 1
ATOM 577 C CA . ALA A 1 73 ? -2.967 0.333 17.087 1.00 85.38 73 ALA A CA 1
ATOM 578 C C . ALA A 1 73 ? -3.021 0.223 18.619 1.00 85.38 73 ALA A C 1
ATOM 580 O O . ALA A 1 73 ? -3.933 -0.408 19.154 1.00 85.38 73 ALA A O 1
ATOM 581 N N . GLU A 1 74 ? -2.133 0.913 19.338 1.00 86.94 74 GLU A N 1
ATOM 582 C CA . GLU A 1 74 ? -2.157 0.975 20.807 1.00 86.94 74 GLU A CA 1
ATOM 583 C C . GLU A 1 74 ? -3.471 1.561 21.343 1.00 86.94 74 GLU A C 1
ATOM 585 O O . GLU A 1 74 ? -4.089 1.014 22.261 1.00 86.94 74 GLU A O 1
ATOM 590 N N . LYS A 1 75 ? -3.943 2.665 20.749 1.00 87.50 75 LYS A N 1
ATOM 591 C CA . LYS A 1 75 ? -5.226 3.276 21.130 1.00 87.50 75 LYS A CA 1
ATOM 592 C C . LYS A 1 75 ? -6.400 2.342 20.858 1.00 87.50 75 LYS A C 1
ATOM 594 O O . LYS A 1 75 ? -7.324 2.300 21.669 1.00 87.50 75 LYS A O 1
ATOM 599 N N . ALA A 1 76 ? -6.372 1.604 19.750 1.00 86.00 76 ALA A N 1
ATOM 600 C CA . ALA A 1 76 ? -7.399 0.623 19.423 1.00 86.00 76 ALA A CA 1
ATOM 601 C C . ALA A 1 76 ? -7.408 -0.544 20.419 1.00 86.00 76 ALA A C 1
ATOM 603 O O . ALA A 1 76 ? -8.472 -0.886 20.931 1.00 86.00 76 ALA A O 1
ATOM 604 N N . ALA A 1 77 ? -6.237 -1.077 20.781 1.00 83.81 77 ALA A N 1
ATOM 605 C CA . ALA A 1 77 ? -6.102 -2.119 21.801 1.00 83.81 77 ALA A CA 1
ATOM 606 C C . ALA A 1 77 ? -6.609 -1.659 23.181 1.00 83.81 77 ALA A C 1
ATOM 608 O O . ALA A 1 77 ? -7.209 -2.435 23.920 1.00 83.81 77 ALA A O 1
ATOM 609 N N . ALA A 1 78 ? -6.439 -0.374 23.506 1.00 87.12 78 ALA A N 1
ATOM 610 C CA . ALA A 1 78 ? -6.981 0.238 24.717 1.00 87.12 78 ALA A CA 1
ATOM 611 C C . ALA A 1 78 ? -8.489 0.572 24.640 1.00 87.12 78 ALA A C 1
ATOM 613 O O . ALA A 1 78 ? -9.018 1.180 25.573 1.00 87.12 78 ALA A O 1
ATOM 614 N N . GLY A 1 79 ? -9.175 0.251 23.536 1.00 85.19 79 GLY A N 1
ATOM 615 C CA . GLY A 1 79 ? -10.589 0.581 23.316 1.00 85.19 79 GLY A CA 1
ATOM 616 C C . GLY A 1 79 ? -10.868 2.078 23.131 1.00 85.19 79 GLY A C 1
ATOM 617 O O . GLY A 1 79 ? -12.003 2.519 23.288 1.00 85.19 79 GLY A O 1
ATOM 618 N N . LYS A 1 80 ? -9.838 2.878 22.826 1.00 80.88 80 LYS A N 1
ATOM 619 C CA . LYS A 1 80 ? -9.896 4.347 22.697 1.00 80.88 80 LYS A CA 1
ATOM 620 C C . LYS A 1 80 ? -9.917 4.833 21.244 1.00 80.88 80 LYS A C 1
ATOM 622 O O . LYS A 1 80 ? -9.792 6.034 21.010 1.00 80.88 80 LYS A O 1
ATOM 627 N N . ALA A 1 81 ? -10.023 3.928 20.275 1.00 80.44 81 ALA A N 1
ATOM 628 C CA . ALA A 1 81 ? -10.074 4.260 18.854 1.00 80.44 81 ALA A CA 1
ATOM 629 C C . ALA A 1 81 ? -11.363 3.747 18.200 1.00 80.44 81 ALA A C 1
ATOM 631 O O . ALA A 1 81 ? -12.021 2.840 18.707 1.00 80.44 81 ALA A O 1
ATOM 632 N N . GLU A 1 82 ? -11.707 4.334 17.053 1.00 84.19 82 GLU A N 1
ATOM 633 C CA . GLU A 1 82 ? -12.780 3.844 16.184 1.00 84.19 82 GLU A CA 1
ATOM 634 C C . GLU A 1 82 ? -12.495 2.397 15.746 1.00 84.19 82 GLU A C 1
ATOM 636 O O . GLU A 1 82 ? -11.338 2.034 15.517 1.00 84.19 82 GLU A O 1
ATOM 641 N N . LYS A 1 83 ? -13.554 1.590 15.578 1.00 73.81 83 LYS A N 1
ATOM 642 C CA . LYS A 1 83 ? -13.487 0.154 15.241 1.00 73.81 83 LYS A CA 1
ATOM 643 C C . LYS A 1 83 ? -12.580 -0.184 14.047 1.00 73.81 83 LYS A C 1
ATOM 645 O O . LYS A 1 83 ? -12.015 -1.266 14.036 1.00 73.81 83 LYS A O 1
ATOM 650 N N . ASN A 1 84 ? -12.374 0.752 13.114 1.00 86.06 84 ASN A N 1
ATOM 651 C CA . ASN A 1 84 ? -11.581 0.540 11.895 1.00 86.06 84 ASN A CA 1
ATOM 652 C C . ASN A 1 84 ? -10.361 1.474 11.793 1.00 86.06 84 ASN A C 1
ATOM 654 O O . ASN A 1 84 ? -9.784 1.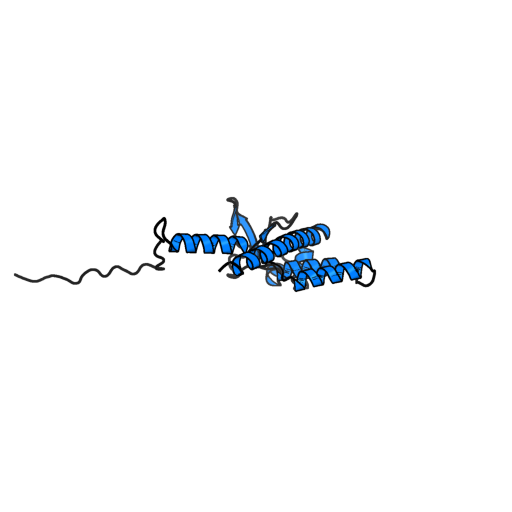628 10.717 1.00 86.06 84 ASN A O 1
ATOM 658 N N . ALA A 1 85 ? -9.965 2.133 12.888 1.00 87.50 85 ALA A N 1
ATOM 659 C CA . ALA A 1 85 ? -8.884 3.121 12.863 1.00 87.50 85 ALA A CA 1
ATOM 660 C C . ALA A 1 85 ? -7.545 2.510 12.418 1.00 87.50 85 ALA A C 1
ATOM 662 O O . ALA A 1 85 ? -6.825 3.117 11.630 1.00 87.50 85 ALA A O 1
ATOM 663 N N . VAL A 1 86 ? -7.240 1.293 12.879 1.00 89.50 86 VAL A N 1
ATOM 664 C CA . VAL A 1 86 ? -6.011 0.566 12.516 1.00 89.50 86 VAL A CA 1
ATOM 665 C C . VAL A 1 86 ? -5.999 0.231 11.031 1.00 89.50 86 VAL A C 1
ATOM 667 O O . VAL A 1 86 ? -5.006 0.472 10.350 1.00 89.50 86 VAL A O 1
ATOM 670 N N . LEU A 1 87 ? -7.119 -0.274 10.518 1.00 92.94 87 LEU A N 1
ATOM 671 C CA . LEU A 1 87 ? -7.265 -0.625 9.112 1.00 92.94 87 LEU A CA 1
ATOM 672 C C . LEU A 1 87 ? -7.091 0.606 8.208 1.00 92.94 87 LEU A C 1
ATOM 674 O O . LEU A 1 87 ? -6.279 0.585 7.287 1.00 92.94 87 LEU A O 1
ATOM 678 N N . LYS A 1 88 ? -7.779 1.711 8.528 1.00 92.44 88 LYS A N 1
ATOM 679 C CA . LYS A 1 88 ? -7.660 2.983 7.795 1.00 92.44 88 LYS A CA 1
ATOM 680 C C . LYS A 1 88 ? -6.236 3.546 7.837 1.00 92.44 88 LYS A C 1
ATOM 682 O O . LYS A 1 88 ? -5.764 4.062 6.829 1.00 92.44 88 LYS A O 1
ATOM 687 N N . ALA A 1 89 ? -5.546 3.441 8.975 1.00 92.69 89 ALA A N 1
ATOM 688 C CA . ALA A 1 89 ? -4.166 3.904 9.107 1.00 92.69 89 ALA A CA 1
ATOM 689 C C . ALA A 1 89 ? -3.198 3.095 8.227 1.00 92.69 89 ALA A C 1
ATOM 691 O O . ALA A 1 89 ? -2.367 3.686 7.543 1.00 92.69 89 ALA A O 1
ATOM 692 N N . ASN A 1 90 ? -3.340 1.767 8.190 1.00 94.19 90 ASN A N 1
ATOM 693 C CA . ASN A 1 90 ? -2.527 0.916 7.317 1.00 94.19 90 ASN A CA 1
ATOM 694 C C . ASN A 1 90 ? -2.817 1.182 5.833 1.00 94.19 90 ASN A C 1
ATOM 696 O O . ASN A 1 90 ? -1.886 1.344 5.049 1.00 94.19 90 ASN A O 1
ATOM 700 N N . ALA A 1 91 ? -4.091 1.318 5.456 1.00 95.62 91 ALA A N 1
ATOM 701 C CA . ALA A 1 91 ? -4.468 1.657 4.086 1.00 95.62 91 ALA A CA 1
ATOM 702 C C . ALA A 1 91 ? -3.906 3.020 3.644 1.00 95.62 91 ALA A C 1
ATOM 704 O O . ALA A 1 91 ? -3.432 3.160 2.521 1.00 95.62 91 ALA A O 1
ATOM 705 N N . ALA A 1 92 ? -3.904 4.016 4.536 1.00 94.25 92 ALA A N 1
ATOM 706 C CA . ALA A 1 92 ? -3.310 5.322 4.259 1.00 94.25 92 ALA A CA 1
ATOM 707 C C . ALA A 1 92 ? -1.790 5.242 4.040 1.00 94.25 92 ALA A C 1
ATOM 709 O O . ALA A 1 92 ? -1.278 5.891 3.133 1.00 94.25 92 ALA A O 1
ATOM 710 N N . ILE A 1 93 ? -1.081 4.423 4.824 1.00 94.06 93 ILE A N 1
ATOM 711 C CA . ILE A 1 93 ? 0.361 4.197 4.642 1.00 94.06 93 ILE A CA 1
ATOM 712 C C . ILE A 1 93 ? 0.649 3.568 3.281 1.00 94.06 93 ILE A C 1
ATOM 714 O O . ILE A 1 93 ? 1.537 4.037 2.575 1.00 94.06 93 ILE A O 1
ATOM 718 N N . LEU A 1 94 ? -0.109 2.537 2.897 1.00 96.25 94 LEU A N 1
ATOM 719 C CA . LEU A 1 94 ? 0.046 1.904 1.587 1.00 96.25 94 LEU A CA 1
ATOM 720 C C . LEU A 1 94 ? -0.233 2.897 0.455 1.00 96.25 94 LEU A C 1
ATOM 722 O O . LEU A 1 94 ? 0.532 2.958 -0.504 1.00 96.25 94 LEU A O 1
ATOM 726 N N . ALA A 1 95 ? -1.278 3.714 0.587 1.00 96.06 95 ALA A N 1
ATOM 727 C CA . ALA A 1 95 ? -1.595 4.744 -0.394 1.00 96.06 95 ALA A CA 1
ATOM 728 C C . ALA A 1 95 ? -0.462 5.772 -0.561 1.00 96.06 95 ALA A C 1
ATOM 730 O O . ALA A 1 95 ? -0.083 6.095 -1.682 1.00 96.06 95 ALA A O 1
ATOM 731 N N . GLU A 1 96 ? 0.108 6.257 0.544 1.00 93.94 96 GLU A N 1
ATOM 732 C CA . GLU A 1 96 ? 1.182 7.263 0.547 1.00 93.94 96 GLU A CA 1
ATOM 733 C C . GLU A 1 96 ? 2.530 6.704 0.065 1.00 93.94 96 GLU A C 1
ATOM 735 O O . GLU A 1 96 ? 3.310 7.406 -0.581 1.00 93.94 96 GLU A O 1
ATOM 740 N N . ALA A 1 97 ? 2.812 5.434 0.355 1.00 94.50 97 ALA A N 1
ATOM 741 C CA . ALA A 1 97 ? 4.035 4.768 -0.077 1.00 94.50 97 ALA A CA 1
ATOM 742 C C . ALA A 1 97 ? 3.975 4.272 -1.533 1.00 94.50 97 ALA A C 1
ATOM 744 O O . ALA A 1 97 ? 4.989 3.819 -2.062 1.00 94.50 97 ALA A O 1
ATOM 745 N N . CYS A 1 98 ? 2.812 4.319 -2.183 1.00 96.00 98 CYS A N 1
ATOM 746 C CA . CY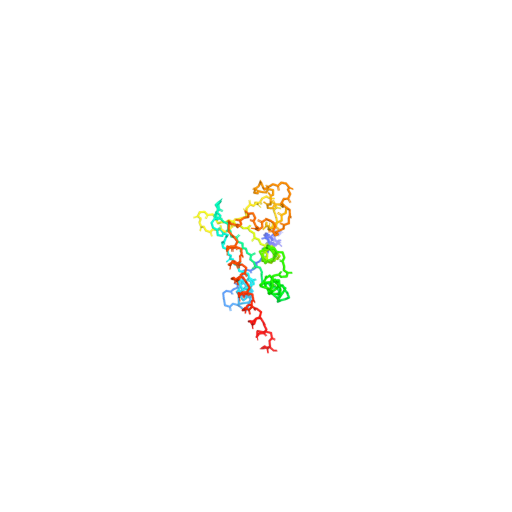S A 1 98 ? 2.640 3.845 -3.550 1.00 96.00 98 CYS A CA 1
ATOM 747 C C . CYS A 1 98 ? 3.312 4.777 -4.561 1.00 96.00 98 CYS A C 1
ATOM 749 O O . CYS A 1 98 ? 3.005 5.966 -4.647 1.00 96.00 98 CYS A O 1
ATOM 751 N N . VAL A 1 99 ? 4.198 4.207 -5.371 1.00 94.06 99 VAL A N 1
ATOM 752 C CA . VAL A 1 99 ? 4.866 4.891 -6.481 1.00 94.06 99 VAL A CA 1
ATOM 753 C C . VAL A 1 99 ? 4.130 4.628 -7.787 1.00 94.06 99 VAL A C 1
ATOM 755 O O . VAL A 1 99 ? 3.948 5.559 -8.570 1.00 94.06 99 VAL A O 1
ATOM 758 N N . GLU A 1 100 ? 3.722 3.377 -8.004 1.00 94.62 100 GLU A N 1
ATOM 759 C CA . GLU A 1 100 ? 3.128 2.912 -9.256 1.00 94.62 100 GLU A CA 1
ATOM 760 C C . GLU A 1 100 ? 2.400 1.578 -9.064 1.00 94.62 100 GLU A C 1
ATOM 762 O O . GLU A 1 100 ? 2.854 0.727 -8.291 1.00 94.62 100 GLU A O 1
ATOM 767 N N . ILE A 1 101 ? 1.307 1.398 -9.796 1.00 95.88 101 ILE A N 1
ATOM 768 C CA . ILE A 1 101 ? 0.535 0.165 -9.922 1.00 95.88 101 ILE A CA 1
ATOM 769 C C . ILE A 1 101 ? 0.617 -0.278 -11.380 1.00 95.88 101 ILE A C 1
ATOM 771 O O . ILE A 1 101 ? 0.397 0.524 -12.286 1.00 95.88 101 ILE A O 1
ATOM 775 N N . PHE A 1 102 ? 0.957 -1.543 -11.591 1.00 95.19 102 PHE A N 1
ATOM 776 C CA . PHE A 1 102 ? 1.228 -2.095 -12.911 1.00 95.19 102 PHE A CA 1
ATOM 777 C C . PHE A 1 102 ? 0.776 -3.555 -13.003 1.00 95.19 102 PHE A C 1
ATOM 779 O O . PHE A 1 102 ? 0.547 -4.226 -11.990 1.00 95.19 102 PHE A O 1
ATOM 786 N N . GLU A 1 103 ? 0.671 -4.043 -14.230 1.00 94.69 103 GLU A N 1
ATOM 787 C CA . GLU A 1 103 ? 0.416 -5.442 -14.558 1.00 94.69 103 GLU A CA 1
ATOM 788 C C . GLU A 1 103 ? 1.667 -6.073 -15.174 1.00 94.69 103 GLU A C 1
ATOM 790 O O . GLU A 1 103 ? 2.613 -5.384 -15.559 1.00 94.69 103 GLU A O 1
ATOM 795 N N . LEU A 1 104 ? 1.685 -7.401 -15.239 1.00 93.25 104 LEU A N 1
ATOM 796 C CA . LEU A 1 104 ? 2.690 -8.146 -15.982 1.00 93.25 104 LEU A CA 1
ATOM 797 C C . LEU A 1 104 ? 2.022 -8.767 -17.204 1.00 93.25 104 LEU A C 1
ATOM 799 O O . LEU A 1 104 ? 0.950 -9.364 -17.082 1.00 93.25 104 LEU A O 1
ATOM 803 N N . ASP A 1 105 ? 2.665 -8.650 -18.359 1.00 92.19 105 ASP A N 1
ATOM 804 C CA . ASP A 1 105 ? 2.212 -9.312 -19.578 1.00 92.19 105 ASP A CA 1
ATOM 805 C C . ASP A 1 105 ? 2.489 -10.834 -19.559 1.00 92.19 105 ASP A C 1
ATOM 807 O O . ASP A 1 105 ? 2.978 -11.406 -18.578 1.00 92.19 105 ASP A O 1
ATOM 811 N N . GLU A 1 106 ? 2.181 -11.522 -20.664 1.00 91.19 106 GLU A N 1
ATOM 812 C CA . GLU A 1 106 ? 2.397 -12.971 -20.795 1.00 91.19 106 GLU A CA 1
ATOM 813 C C . GLU A 1 106 ? 3.879 -13.397 -20.723 1.00 91.19 106 GLU A C 1
ATOM 815 O O . GLU A 1 106 ? 4.173 -14.568 -20.461 1.00 91.19 106 GLU A O 1
ATOM 820 N N . TYR A 1 107 ? 4.809 -12.458 -20.914 1.00 91.75 107 TYR A N 1
ATOM 821 C CA . TYR A 1 107 ? 6.256 -12.659 -20.830 1.00 91.75 107 TYR A CA 1
ATOM 822 C C . TYR A 1 107 ? 6.835 -12.233 -19.472 1.00 91.75 107 TYR A C 1
ATOM 824 O O . TYR A 1 107 ? 8.015 -12.476 -19.204 1.00 91.75 107 TYR A O 1
ATOM 832 N N . GLY A 1 108 ? 6.009 -11.665 -18.588 1.00 88.31 108 GLY A N 1
ATOM 833 C CA . GLY A 1 108 ? 6.425 -11.139 -17.293 1.00 88.31 108 GLY A CA 1
ATOM 834 C C . GLY A 1 108 ? 7.039 -9.739 -17.366 1.00 88.31 108 GLY A C 1
ATOM 835 O O . GLY A 1 108 ? 7.742 -9.350 -16.430 1.00 88.31 108 GLY A O 1
ATOM 836 N N . GLU A 1 109 ? 6.820 -9.001 -18.455 1.00 89.75 109 GLU A N 1
ATOM 837 C CA . GLU A 1 109 ? 7.236 -7.606 -18.588 1.00 89.75 109 GLU A CA 1
ATOM 838 C C . GLU A 1 109 ? 6.220 -6.670 -17.924 1.00 89.75 109 GLU A C 1
ATOM 840 O O . GLU A 1 109 ? 5.011 -6.888 -17.987 1.00 89.75 109 GLU A O 1
ATOM 845 N N . GLU A 1 110 ? 6.723 -5.629 -17.255 1.00 91.81 110 GLU A N 1
ATOM 846 C CA . GLU A 1 110 ? 5.885 -4.640 -16.576 1.00 91.81 110 GLU A CA 1
ATOM 847 C C . GLU A 1 110 ? 5.170 -3.750 -17.598 1.00 91.81 110 GLU A C 1
ATOM 849 O O . GLU A 1 110 ? 5.814 -3.073 -18.404 1.00 91.81 110 GLU A O 1
ATOM 854 N N . ILE A 1 111 ? 3.843 -3.707 -17.518 1.00 92.44 111 ILE A N 1
ATOM 855 C CA . ILE A 1 111 ? 2.988 -2.863 -18.351 1.00 92.44 111 ILE A CA 1
ATOM 856 C C . ILE A 1 111 ? 2.147 -1.930 -17.477 1.00 92.44 111 ILE A C 1
ATOM 858 O O . ILE A 1 111 ? 1.6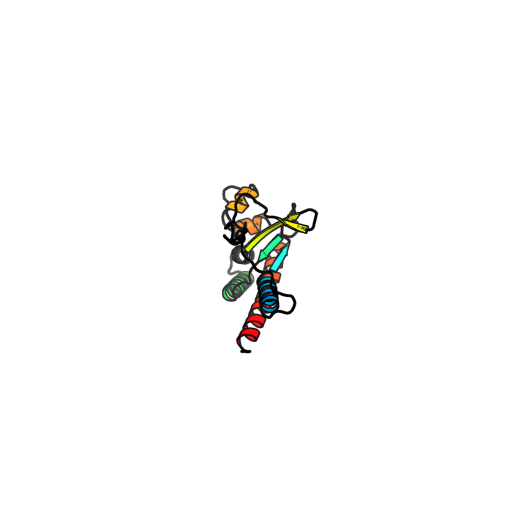62 -2.311 -16.408 1.00 92.44 111 ILE A O 1
ATOM 862 N N . SER A 1 112 ? 1.974 -0.684 -17.927 1.00 90.81 112 SER A N 1
ATOM 863 C CA . SER A 1 112 ? 1.050 0.246 -17.272 1.00 90.81 112 SER A CA 1
ATOM 864 C C . SER A 1 112 ? -0.379 -0.267 -17.414 1.00 90.81 112 SER A C 1
ATOM 866 O O . SER A 1 112 ? -0.769 -0.712 -18.493 1.00 90.81 112 SER A O 1
ATOM 868 N N . ILE A 1 113 ? -1.168 -0.141 -16.347 1.00 91.88 113 ILE A N 1
ATOM 869 C CA . ILE A 1 113 ? -2.611 -0.418 -16.387 1.00 91.88 113 ILE A CA 1
ATOM 870 C C . ILE A 1 113 ? -3.396 0.640 -17.172 1.00 91.88 113 ILE A C 1
ATOM 872 O O . ILE A 1 113 ? -4.516 0.382 -17.599 1.00 91.88 113 ILE A O 1
ATOM 876 N N . ASP A 1 114 ? -2.794 1.811 -17.392 1.00 91.56 114 ASP A N 1
ATOM 877 C CA . ASP A 1 114 ? -3.261 2.806 -18.353 1.00 91.56 114 ASP A CA 1
ATOM 878 C C . ASP A 1 114 ? -2.056 3.331 -19.158 1.00 91.56 114 ASP A C 1
ATOM 880 O O . ASP A 1 114 ? -1.312 4.203 -18.691 1.00 91.56 114 ASP A O 1
ATOM 884 N N . PRO A 1 115 ? -1.770 2.749 -20.337 1.00 85.81 115 PRO A N 1
ATOM 885 C CA . PRO A 1 115 ? -0.630 3.148 -21.158 1.00 85.81 115 PRO A CA 1
ATOM 886 C C . PRO A 1 115 ? -0.809 4.525 -21.815 1.00 85.81 115 PRO A C 1
ATOM 888 O O . PRO A 1 115 ? 0.191 5.152 -22.170 1.00 85.81 115 PRO A O 1
ATOM 891 N N . ASP A 1 116 ? -2.044 5.017 -21.948 1.00 87.31 116 ASP A N 1
ATOM 892 C CA . ASP A 1 116 ? -2.344 6.292 -22.608 1.00 87.31 116 ASP A CA 1
ATOM 893 C C . ASP A 1 116 ? -2.239 7.488 -21.645 1.00 87.31 116 ASP A C 1
ATOM 895 O O . ASP A 1 116 ? -2.083 8.631 -22.085 1.00 87.31 116 ASP A O 1
ATOM 899 N N . HIS A 1 117 ? -2.275 7.242 -20.329 1.00 86.44 117 HIS A N 1
ATOM 900 C CA . HIS A 1 117 ? -2.226 8.291 -19.307 1.00 86.44 117 HIS A CA 1
ATOM 901 C C . HIS A 1 117 ? -0.884 9.039 -19.240 1.00 86.44 117 HIS A C 1
ATOM 903 O O . HIS A 1 117 ? -0.844 10.229 -18.925 1.00 86.44 117 HIS A O 1
ATOM 909 N N . GLY A 1 118 ? 0.231 8.364 -19.540 1.00 79.81 118 GLY A N 1
ATOM 910 C CA . GLY A 1 118 ? 1.575 8.957 -19.538 1.00 79.81 118 GLY A CA 1
ATOM 911 C C . GLY A 1 118 ? 2.180 9.247 -18.153 1.00 79.81 118 GLY A C 1
ATOM 912 O O . GLY A 1 118 ? 3.347 9.636 -18.079 1.00 79.81 118 GLY A O 1
ATOM 913 N N . GLU A 1 119 ? 1.439 9.021 -17.065 1.00 85.81 119 GLU A N 1
ATOM 914 C CA . GLU A 1 119 ? 1.925 9.083 -15.681 1.00 85.81 119 GLU A CA 1
ATOM 915 C C . GLU A 1 119 ? 1.744 7.730 -14.965 1.00 85.81 119 GLU A C 1
ATOM 917 O O . GLU A 1 119 ? 0.825 6.981 -15.298 1.00 85.81 119 GLU A O 1
ATOM 922 N N . PRO A 1 120 ? 2.595 7.391 -13.972 1.00 89.62 120 PRO A N 1
ATOM 923 C CA . PRO A 1 120 ? 2.424 6.168 -13.194 1.00 89.62 120 PRO A CA 1
ATOM 924 C C . PRO A 1 120 ? 1.100 6.175 -12.429 1.00 89.62 120 PRO A C 1
ATOM 926 O O . PRO A 1 120 ? 0.854 7.082 -11.630 1.00 89.62 120 PRO A O 1
ATOM 929 N N . VAL A 1 121 ? 0.286 5.135 -12.608 1.00 94.06 121 VAL A N 1
ATOM 930 C CA . VAL A 1 121 ? -0.997 5.012 -11.907 1.00 94.06 121 VAL A CA 1
ATOM 931 C C . VAL A 1 121 ? -0.768 4.690 -10.428 1.00 94.06 121 VAL A C 1
ATOM 933 O O . VAL A 1 121 ? 0.094 3.883 -10.077 1.00 94.06 121 VAL A O 1
ATOM 936 N N . ARG A 1 122 ? -1.520 5.333 -9.529 1.00 95.38 122 ARG A N 1
ATOM 937 C CA . ARG A 1 122 ? -1.396 5.190 -8.066 1.00 95.38 122 ARG A CA 1
ATOM 938 C C . ARG A 1 122 ? -2.761 4.995 -7.426 1.00 95.38 122 ARG A C 1
ATOM 940 O O . ARG A 1 122 ? -3.779 5.041 -8.097 1.00 95.38 122 ARG A O 1
ATOM 947 N N . PHE A 1 123 ? -2.806 4.817 -6.106 1.00 95.69 123 PHE A N 1
ATOM 948 C CA . PHE A 1 123 ? -4.068 4.815 -5.358 1.00 95.69 123 PHE A CA 1
ATOM 949 C C . PHE A 1 123 ? -4.693 6.221 -5.302 1.00 95.69 123 PHE A C 1
ATOM 951 O O . PHE A 1 123 ? -4.649 6.902 -4.274 1.00 95.69 123 PHE A O 1
ATOM 958 N N . ASP A 1 124 ? -5.275 6.665 -6.409 1.00 93.69 124 ASP A N 1
ATOM 959 C CA . ASP A 1 124 ? -5.916 7.965 -6.569 1.00 93.69 124 ASP A CA 1
ATOM 960 C C . ASP A 1 124 ? -7.224 7.877 -7.374 1.00 93.69 124 ASP A C 1
ATOM 962 O O . ASP A 1 124 ? -7.693 6.807 -7.766 1.00 93.69 124 ASP A O 1
ATOM 966 N N . ALA A 1 125 ? -7.859 9.030 -7.583 1.00 92.31 125 ALA A N 1
ATOM 967 C CA . ALA A 1 125 ? -9.125 9.094 -8.299 1.00 92.31 125 ALA A CA 1
ATOM 968 C C . ALA A 1 125 ? -9.034 8.548 -9.735 1.00 92.31 125 ALA A C 1
ATOM 970 O O . ALA A 1 125 ? -10.041 8.058 -10.233 1.00 92.31 125 ALA A O 1
ATOM 971 N N . HIS A 1 126 ? -7.862 8.597 -10.373 1.00 92.94 126 HIS A N 1
ATOM 972 C CA . HIS A 1 126 ? -7.685 8.079 -11.722 1.00 92.94 126 HIS A CA 1
ATOM 973 C C . HIS A 1 126 ? -7.728 6.545 -11.731 1.00 92.94 126 HIS A C 1
ATOM 975 O O . HIS A 1 126 ? -8.482 5.965 -12.509 1.00 92.94 126 HIS A O 1
ATOM 981 N N . LEU A 1 127 ? -7.057 5.878 -10.784 1.00 93.25 127 LEU A N 1
ATOM 982 C CA . LEU A 1 127 ? -7.214 4.426 -10.623 1.00 93.25 127 LEU A CA 1
ATOM 983 C C . LEU A 1 127 ? -8.660 4.027 -10.316 1.00 93.25 127 LEU A C 1
ATOM 985 O O . LEU A 1 127 ? -9.152 3.020 -10.821 1.00 93.25 127 LEU A O 1
ATOM 989 N N . ALA A 1 128 ? -9.349 4.810 -9.486 1.00 93.38 128 ALA A N 1
ATOM 990 C CA . ALA A 1 128 ? -10.751 4.553 -9.182 1.00 93.38 128 ALA A CA 1
ATOM 991 C C . ALA A 1 128 ? -11.639 4.621 -10.439 1.00 93.38 128 ALA A C 1
ATOM 993 O O . ALA A 1 128 ? -12.604 3.866 -10.535 1.00 93.38 128 ALA A O 1
ATOM 994 N N . GLU A 1 129 ? -11.309 5.493 -11.395 1.00 91.94 129 GLU A N 1
ATOM 995 C CA . GLU A 1 129 ? -11.986 5.582 -12.692 1.00 91.94 129 GLU A CA 1
ATOM 996 C C . GLU A 1 129 ? -11.662 4.379 -13.588 1.00 91.94 129 GLU A C 1
ATOM 998 O O . GLU A 1 129 ? -12.592 3.785 -14.130 1.00 91.94 129 GLU A O 1
ATOM 1003 N N . ILE A 1 130 ? -10.390 3.966 -13.673 1.00 91.00 130 ILE A N 1
ATOM 1004 C CA . ILE A 1 130 ? -9.960 2.777 -14.438 1.00 91.00 130 ILE A CA 1
ATOM 1005 C C . ILE A 1 130 ? -10.687 1.516 -13.952 1.00 91.00 130 ILE A C 1
ATOM 1007 O O . ILE A 1 130 ? -11.140 0.702 -14.752 1.00 91.00 130 ILE A O 1
ATOM 1011 N N . LEU A 1 131 ? -10.814 1.360 -12.633 1.00 90.19 131 LEU A N 1
ATOM 1012 C CA . LEU A 1 131 ? -11.416 0.181 -12.006 1.00 90.19 131 LEU A CA 1
ATOM 1013 C C . LEU A 1 131 ? -12.937 0.288 -11.824 1.00 90.19 131 LEU A C 1
ATOM 1015 O O . LEU A 1 131 ? -13.518 -0.525 -11.105 1.00 90.19 131 LEU A O 1
ATOM 1019 N N . GLU A 1 132 ? -13.574 1.300 -12.424 1.00 92.19 132 GLU A N 1
ATOM 1020 C CA . GLU A 1 132 ? -15.019 1.553 -12.341 1.00 92.19 132 GLU A CA 1
ATOM 1021 C C . GLU A 1 132 ? -15.556 1.544 -10.894 1.00 92.19 132 GLU A C 1
ATOM 1023 O O . GLU A 1 132 ? -16.668 1.090 -10.598 1.00 92.19 132 GLU A O 1
ATOM 1028 N N . MET A 1 133 ? -14.757 2.054 -9.953 1.00 92.06 133 MET A N 1
ATOM 1029 C CA . MET A 1 133 ? -15.150 2.128 -8.552 1.00 92.06 133 MET A CA 1
ATOM 1030 C C . MET A 1 133 ? -16.299 3.130 -8.358 1.00 92.06 133 MET A C 1
ATOM 1032 O O . MET A 1 133 ? -16.442 4.094 -9.117 1.00 92.06 133 MET A O 1
ATOM 1036 N N . PRO A 1 134 ? -17.120 2.973 -7.300 1.00 89.38 134 PRO A N 1
ATOM 1037 C CA . PRO A 1 134 ? -18.185 3.924 -7.003 1.00 89.38 134 PRO A CA 1
ATOM 1038 C C . PRO A 1 134 ? -17.666 5.369 -6.951 1.00 89.38 134 PRO A C 1
ATOM 1040 O O . PRO A 1 134 ? -16.646 5.634 -6.321 1.00 89.38 134 PRO A O 1
ATOM 1043 N N . HIS A 1 135 ? -18.409 6.327 -7.521 1.00 73.19 135 HIS A N 1
ATOM 1044 C CA . HIS A 1 135 ? -17.995 7.736 -7.696 1.00 73.19 135 HIS A CA 1
ATOM 1045 C C . HIS A 1 135 ? -17.546 8.494 -6.419 1.00 73.19 135 HIS A C 1
ATOM 1047 O O . HIS A 1 135 ? -17.027 9.613 -6.510 1.00 73.19 135 HIS A O 1
ATOM 1053 N N . GLY A 1 136 ? -17.740 7.914 -5.230 1.00 75.62 136 GLY A N 1
ATOM 1054 C CA . GLY A 1 136 ? -17.255 8.434 -3.948 1.00 75.62 136 GLY A CA 1
ATOM 1055 C C . GLY A 1 136 ? -15.852 7.963 -3.539 1.00 75.62 136 GLY A C 1
ATOM 1056 O O . GLY A 1 136 ? -15.260 8.559 -2.637 1.00 75.62 136 GLY A O 1
ATOM 1057 N N . THR A 1 137 ? -15.298 6.939 -4.186 1.00 86.38 137 THR A N 1
ATOM 1058 C CA . THR A 1 137 ? -14.000 6.346 -3.847 1.00 86.38 137 THR A CA 1
ATOM 1059 C C . THR A 1 137 ? -12.876 7.164 -4.477 1.00 86.38 137 THR A C 1
ATOM 1061 O O . THR A 1 137 ? -12.431 6.892 -5.581 1.00 86.38 137 THR A O 1
ATOM 1064 N N . ARG A 1 138 ? -12.452 8.234 -3.794 1.00 86.81 138 ARG A N 1
ATOM 1065 C CA . ARG A 1 138 ? -11.408 9.153 -4.301 1.00 86.81 138 ARG A CA 1
ATOM 1066 C C . ARG A 1 138 ? -10.163 9.234 -3.431 1.00 86.81 138 ARG A C 1
ATOM 1068 O O . ARG A 1 138 ? -9.153 9.790 -3.847 1.00 86.81 138 ARG A O 1
ATOM 1075 N N . ARG A 1 139 ? -10.243 8.755 -2.190 1.00 92.81 139 ARG A N 1
ATOM 1076 C CA . ARG A 1 139 ? -9.108 8.772 -1.265 1.00 92.81 139 ARG A CA 1
ATOM 1077 C C . ARG A 1 139 ? -8.305 7.503 -1.469 1.00 92.81 139 ARG A C 1
ATOM 1079 O O . ARG A 1 139 ? -8.889 6.425 -1.468 1.00 92.81 139 ARG A O 1
ATOM 1086 N N . GLY A 1 140 ? -6.981 7.618 -1.531 1.00 92.88 140 GLY A N 1
ATOM 1087 C CA . GLY A 1 140 ? -6.110 6.455 -1.700 1.00 92.88 140 GLY A CA 1
ATOM 1088 C C . GLY A 1 140 ? -6.336 5.362 -0.660 1.00 92.88 140 GLY A C 1
ATOM 1089 O O . GLY A 1 140 ? -6.367 4.190 -1.006 1.00 92.88 140 GLY A O 1
ATOM 1090 N N . SER A 1 141 ? -6.619 5.726 0.595 1.00 93.56 141 SER A N 1
ATOM 1091 C CA . SER A 1 141 ? -6.985 4.746 1.624 1.00 93.56 141 SER A CA 1
ATOM 1092 C C . SER A 1 141 ? -8.254 3.964 1.279 1.00 93.56 141 SER A C 1
ATOM 1094 O O . SER A 1 141 ? -8.310 2.769 1.527 1.00 93.56 141 SER A O 1
ATOM 1096 N N . ASP A 1 142 ? -9.268 4.619 0.715 1.00 93.69 142 ASP A N 1
ATOM 1097 C CA . ASP A 1 142 ? -10.538 3.972 0.367 1.00 93.69 142 ASP A CA 1
ATOM 1098 C C . ASP A 1 142 ? -10.360 3.068 -0.861 1.00 93.69 142 ASP A C 1
ATOM 1100 O O . ASP A 1 142 ? -10.951 1.996 -0.928 1.00 93.69 142 ASP A O 1
ATOM 1104 N N . ILE A 1 143 ? -9.486 3.467 -1.789 1.00 95.31 143 ILE A N 1
ATOM 1105 C CA . ILE A 1 143 ? -9.115 2.683 -2.971 1.00 95.31 143 ILE A CA 1
ATOM 1106 C C . ILE A 1 143 ? -8.335 1.432 -2.561 1.00 95.31 143 ILE A C 1
ATOM 1108 O O . ILE A 1 143 ? -8.667 0.336 -2.998 1.00 95.31 143 ILE A O 1
ATOM 1112 N N . VAL A 1 144 ? -7.360 1.561 -1.655 1.00 95.62 144 VAL A N 1
ATOM 1113 C CA . VAL A 1 144 ? -6.656 0.405 -1.076 1.00 95.62 144 VAL A CA 1
ATOM 1114 C C . VAL A 1 144 ? -7.657 -0.554 -0.431 1.00 95.62 144 VAL A C 1
ATOM 1116 O O . VAL A 1 144 ? -7.605 -1.752 -0.681 1.00 95.62 144 VAL A O 1
ATOM 1119 N N . LEU A 1 145 ? -8.613 -0.049 0.352 1.00 93.81 145 LEU A N 1
ATOM 1120 C CA . LEU A 1 145 ? -9.637 -0.897 0.972 1.00 93.81 145 LEU A CA 1
ATOM 1121 C C . LEU A 1 145 ? -10.597 -1.542 -0.037 1.00 93.81 145 LEU A C 1
ATOM 1123 O O . LEU A 1 145 ? -11.154 -2.590 0.265 1.00 93.81 145 LEU A O 1
ATOM 1127 N N . ALA A 1 146 ? -10.800 -0.934 -1.205 1.00 93.00 146 ALA A N 1
ATOM 1128 C CA . ALA A 1 146 ? -11.598 -1.515 -2.279 1.00 93.00 146 ALA A CA 1
ATOM 1129 C C . ALA A 1 146 ? -10.836 -2.594 -3.067 1.00 93.00 146 ALA A C 1
ATOM 1131 O O . ALA A 1 146 ? -11.449 -3.566 -3.497 1.00 93.00 146 ALA A O 1
ATOM 1132 N N . MET A 1 147 ? -9.519 -2.443 -3.247 1.00 93.56 147 MET A N 1
ATOM 1133 C CA . MET A 1 147 ? -8.694 -3.413 -3.981 1.00 93.56 147 MET A CA 1
ATOM 1134 C C . MET A 1 147 ? -8.312 -4.635 -3.143 1.00 93.56 147 MET A C 1
ATOM 1136 O O . MET A 1 147 ? -8.174 -5.734 -3.671 1.00 93.56 147 MET A O 1
ATOM 1140 N N . TYR A 1 148 ? -8.112 -4.458 -1.839 1.00 94.06 148 TYR A N 1
ATOM 1141 C CA . TYR A 1 148 ? -7.703 -5.539 -0.950 1.00 94.06 148 TYR A CA 1
ATOM 1142 C C . TYR A 1 148 ? -8.928 -6.263 -0.390 1.00 94.06 148 TYR A C 1
ATOM 1144 O O . TYR A 1 148 ? -9.734 -5.678 0.330 1.00 94.06 148 TYR A O 1
ATOM 1152 N N . LEU A 1 149 ? -9.043 -7.561 -0.683 1.00 90.75 149 LEU A N 1
ATOM 1153 C CA . LEU A 1 149 ? -10.239 -8.345 -0.358 1.00 90.75 149 LEU A CA 1
ATOM 1154 C C . LEU A 1 149 ? -10.493 -8.478 1.150 1.00 90.75 149 LEU A C 1
ATOM 1156 O O . LEU A 1 149 ? -11.646 -8.542 1.582 1.00 90.75 149 LEU A O 1
ATOM 1160 N N . THR A 1 150 ? -9.435 -8.569 1.959 1.00 93.56 150 THR A N 1
ATOM 1161 C CA . THR A 1 150 ? -9.559 -8.743 3.410 1.00 93.56 150 THR A CA 1
ATOM 1162 C C . THR A 1 150 ? -8.742 -7.721 4.191 1.00 93.56 150 THR A C 1
ATOM 1164 O O . THR A 1 150 ? -7.688 -7.259 3.758 1.00 93.56 150 THR A O 1
ATOM 1167 N N . GLU A 1 151 ? -9.189 -7.422 5.415 1.00 92.69 151 GLU A N 1
ATOM 1168 C CA . GLU A 1 151 ? -8.438 -6.574 6.351 1.00 92.69 151 GLU A CA 1
ATOM 1169 C C . GLU A 1 151 ? -7.039 -7.142 6.641 1.00 92.69 151 GLU A C 1
ATOM 1171 O O . GLU A 1 151 ? -6.076 -6.394 6.814 1.00 92.69 151 GLU A O 1
ATOM 1176 N N . GLY A 1 152 ? -6.928 -8.475 6.660 1.00 92.06 152 GLY A N 1
ATOM 1177 C CA . GLY A 1 152 ? -5.668 -9.183 6.855 1.00 92.06 152 GLY A CA 1
ATOM 1178 C C . GLY A 1 152 ? -4.674 -8.949 5.719 1.00 92.06 152 GLY A C 1
ATOM 1179 O O . GLY A 1 152 ? -3.483 -8.831 5.994 1.00 92.06 152 GLY A O 1
ATOM 1180 N N . ASP A 1 153 ? -5.147 -8.810 4.478 1.00 95.38 153 ASP A N 1
ATOM 1181 C CA . ASP A 1 153 ? -4.283 -8.517 3.330 1.00 95.38 153 ASP A CA 1
ATOM 1182 C C . ASP A 1 153 ? -3.704 -7.095 3.447 1.00 95.38 153 ASP A C 1
ATOM 1184 O O . ASP A 1 153 ? -2.503 -6.899 3.278 1.00 95.38 153 ASP A O 1
ATOM 1188 N N . VAL A 1 154 ? -4.521 -6.109 3.843 1.00 95.50 154 VAL A N 1
ATOM 1189 C CA . VAL A 1 154 ? -4.066 -4.720 4.056 1.00 95.50 154 VAL A CA 1
ATOM 1190 C C . VAL A 1 154 ? -3.016 -4.648 5.164 1.00 95.50 154 VAL A C 1
ATOM 1192 O O . VAL A 1 154 ? -1.945 -4.065 4.983 1.00 95.50 154 VAL A O 1
ATOM 1195 N N . VAL A 1 155 ? -3.310 -5.245 6.323 1.00 93.38 155 VAL A N 1
ATOM 1196 C CA . VAL A 1 155 ? -2.400 -5.227 7.478 1.00 93.38 155 VAL A CA 1
ATOM 1197 C C . VAL A 1 155 ? -1.131 -6.032 7.187 1.00 93.38 155 VAL A C 1
ATOM 1199 O O . VAL A 1 155 ? -0.035 -5.592 7.537 1.00 93.38 155 VAL A O 1
ATOM 1202 N N . GLY A 1 156 ? -1.252 -7.180 6.519 1.00 94.12 156 GLY A N 1
ATOM 1203 C CA . GLY A 1 156 ? -0.123 -8.025 6.131 1.00 94.12 156 GLY A CA 1
ATOM 1204 C C . GLY A 1 156 ? 0.831 -7.323 5.163 1.00 94.12 156 GLY A C 1
ATOM 1205 O O . GLY A 1 156 ? 2.044 -7.304 5.399 1.00 94.12 156 GLY A O 1
ATOM 1206 N N . THR A 1 157 ? 0.299 -6.676 4.123 1.00 96.06 157 THR A N 1
ATOM 1207 C CA . THR A 1 157 ? 1.108 -5.902 3.170 1.00 96.06 157 THR A CA 1
ATOM 1208 C C . THR A 1 157 ? 1.762 -4.700 3.845 1.00 96.06 157 THR A C 1
ATOM 1210 O O . THR A 1 157 ? 2.963 -4.489 3.675 1.00 96.06 157 THR A O 1
ATOM 1213 N N . ALA A 1 158 ? 1.024 -3.950 4.670 1.00 94.25 158 ALA A N 1
ATOM 1214 C CA . ALA A 1 158 ? 1.581 -2.807 5.395 1.00 94.25 158 ALA A CA 1
ATOM 1215 C C . ALA A 1 158 ? 2.697 -3.221 6.369 1.00 94.25 158 ALA A C 1
ATOM 1217 O O . ALA A 1 158 ? 3.725 -2.549 6.440 1.00 94.25 158 ALA A O 1
ATOM 1218 N N . THR A 1 159 ? 2.543 -4.356 7.058 1.00 92.88 159 THR A N 1
ATOM 1219 C CA . THR A 1 159 ? 3.575 -4.913 7.951 1.00 92.88 159 THR A CA 1
ATOM 1220 C C . THR A 1 159 ? 4.821 -5.311 7.165 1.00 92.88 159 THR A C 1
ATOM 1222 O O . THR A 1 159 ? 5.925 -4.900 7.513 1.00 92.88 159 THR A O 1
ATOM 1225 N N . THR A 1 160 ? 4.641 -6.030 6.053 1.00 94.00 160 THR A N 1
ATOM 1226 C CA . THR A 1 160 ? 5.741 -6.425 5.157 1.00 94.00 160 THR A CA 1
ATOM 1227 C C . THR A 1 160 ? 6.516 -5.203 4.661 1.00 94.00 160 THR A C 1
ATOM 1229 O O . THR A 1 160 ? 7.750 -5.203 4.622 1.00 94.00 160 THR A O 1
ATOM 1232 N N . LEU A 1 161 ? 5.798 -4.139 4.296 1.00 93.12 161 LEU A N 1
ATOM 1233 C CA . LEU A 1 161 ? 6.404 -2.904 3.819 1.00 93.12 161 LEU A CA 1
ATOM 1234 C C . LEU A 1 161 ? 7.119 -2.138 4.941 1.00 93.12 161 LEU A C 1
ATOM 1236 O O . LEU A 1 161 ? 8.213 -1.619 4.716 1.00 93.12 161 LEU A O 1
ATOM 1240 N N . ALA A 1 162 ? 6.547 -2.088 6.146 1.00 90.31 162 ALA A N 1
ATOM 1241 C CA . ALA A 1 162 ? 7.154 -1.434 7.305 1.00 90.31 162 ALA A CA 1
ATOM 1242 C C . ALA A 1 162 ? 8.448 -2.134 7.746 1.00 90.31 162 ALA A C 1
ATOM 1244 O O . ALA A 1 162 ? 9.453 -1.466 7.994 1.00 90.31 162 ALA A O 1
ATOM 1245 N N . GLU A 1 163 ? 8.459 -3.469 7.777 1.00 90.00 163 GLU A N 1
ATOM 1246 C CA . GLU A 1 163 ? 9.662 -4.255 8.066 1.00 90.00 163 GLU A CA 1
ATOM 1247 C C . GLU A 1 163 ? 10.765 -3.959 7.049 1.00 90.00 163 GLU A C 1
ATOM 1249 O O . GLU A 1 163 ? 11.889 -3.626 7.433 1.00 90.00 163 GLU A O 1
ATOM 1254 N N . TRP A 1 164 ? 10.439 -4.011 5.752 1.00 90.06 164 TRP A N 1
ATOM 1255 C CA . TRP A 1 164 ? 11.387 -3.685 4.688 1.00 90.06 164 TRP A CA 1
ATOM 1256 C C . TRP A 1 164 ? 11.905 -2.243 4.789 1.00 90.06 164 TRP A C 1
ATOM 1258 O O . TRP A 1 164 ? 13.114 -2.032 4.686 1.00 90.06 164 TRP A O 1
ATOM 1268 N N . SER A 1 165 ? 11.028 -1.274 5.064 1.00 86.69 165 SER A N 1
ATOM 1269 C CA . SER A 1 165 ? 11.399 0.142 5.214 1.00 86.69 165 SER A CA 1
ATOM 1270 C C . SER A 1 165 ? 12.383 0.341 6.370 1.00 86.69 165 SER A C 1
ATOM 1272 O O . SER A 1 165 ? 13.428 0.962 6.196 1.00 86.69 165 SER A O 1
ATOM 1274 N N . GLY A 1 166 ? 12.138 -0.304 7.516 1.00 81.50 166 GLY A N 1
ATOM 1275 C CA . GLY A 1 166 ? 13.058 -0.264 8.654 1.00 81.50 166 GLY A CA 1
ATOM 1276 C C . GLY A 1 166 ? 14.418 -0.924 8.381 1.00 81.50 166 GLY A C 1
ATOM 1277 O O . GLY A 1 166 ? 15.409 -0.602 9.040 1.00 81.50 166 GLY A O 1
ATOM 1278 N N . TYR A 1 167 ? 14.519 -1.864 7.435 1.00 69.38 167 TYR A N 1
ATOM 1279 C CA . TYR A 1 167 ? 15.815 -2.360 6.953 1.00 69.38 167 TYR A CA 1
ATOM 1280 C C . TYR A 1 167 ? 16.478 -1.394 5.964 1.00 69.38 167 TYR A C 1
ATOM 1282 O O . TYR A 1 167 ? 17.695 -1.219 6.039 1.00 69.38 167 TYR A O 1
ATOM 1290 N N . ALA A 1 168 ? 15.708 -0.767 5.073 1.00 60.78 168 ALA A N 1
ATOM 1291 C CA . ALA A 1 168 ? 16.214 0.189 4.091 1.00 60.78 168 ALA A CA 1
ATOM 1292 C C . ALA A 1 168 ? 16.885 1.401 4.763 1.00 60.78 168 ALA A C 1
ATOM 1294 O O . ALA A 1 168 ? 18.016 1.741 4.406 1.00 60.78 168 ALA A O 1
ATOM 1295 N N . ASP A 1 169 ? 16.261 1.965 5.801 1.00 63.25 169 ASP A N 1
ATOM 1296 C CA . ASP A 1 169 ? 16.802 3.113 6.542 1.00 63.25 169 ASP A CA 1
ATOM 1297 C C . ASP A 1 169 ? 18.137 2.779 7.224 1.00 63.25 169 ASP A C 1
ATOM 1299 O O . ASP A 1 169 ? 19.132 3.484 7.048 1.00 63.25 169 ASP A O 1
ATOM 1303 N N . ARG A 1 170 ? 18.211 1.632 7.913 1.00 61.94 170 ARG A N 1
ATOM 1304 C CA . ARG A 1 170 ? 19.432 1.180 8.609 1.00 61.94 170 ARG A CA 1
ATOM 1305 C C . ARG A 1 170 ? 20.608 0.928 7.664 1.00 61.94 170 ARG A C 1
ATOM 1307 O O . ARG A 1 170 ? 21.764 1.120 8.043 1.00 61.94 170 ARG A O 1
ATOM 1314 N N . VAL A 1 171 ? 20.336 0.460 6.446 1.00 60.31 171 VAL A N 1
ATOM 1315 C CA . VAL A 1 171 ? 21.373 0.274 5.419 1.00 60.31 171 VAL A CA 1
ATOM 1316 C C . VAL A 1 171 ? 21.837 1.628 4.881 1.00 60.31 171 VAL A C 1
ATOM 1318 O O . VAL A 1 171 ? 23.042 1.846 4.767 1.00 60.31 171 VAL A O 1
ATOM 1321 N N . SER A 1 172 ? 20.908 2.553 4.625 1.00 60.41 172 SER A N 1
ATOM 1322 C CA . SER A 1 172 ? 21.228 3.901 4.144 1.00 60.41 172 SER A CA 1
ATOM 1323 C C . SER A 1 172 ? 22.078 4.696 5.146 1.00 60.41 172 SER A C 1
ATOM 1325 O O . SER A 1 172 ? 23.057 5.338 4.759 1.00 60.41 1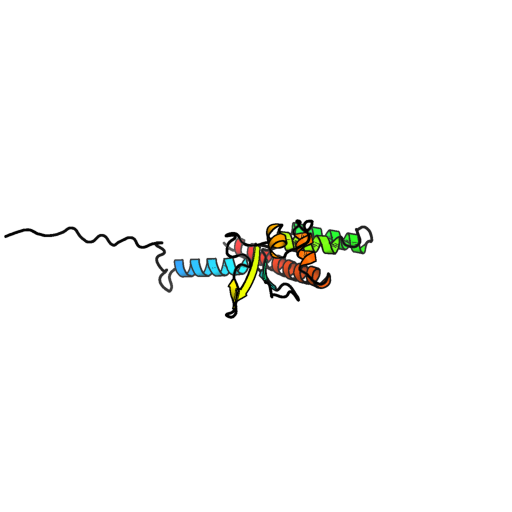72 SER A O 1
ATOM 1327 N N . GLU A 1 173 ? 21.765 4.618 6.442 1.00 60.06 173 GLU A N 1
ATOM 1328 C CA . GLU A 1 173 ? 22.556 5.258 7.503 1.00 60.06 173 GLU A CA 1
ATOM 1329 C C . GLU A 1 173 ? 23.996 4.730 7.537 1.00 60.06 173 GLU A C 1
ATOM 1331 O O . GLU A 1 173 ? 24.954 5.509 7.573 1.00 60.06 173 GLU A O 1
ATOM 1336 N N . LYS A 1 174 ? 24.166 3.405 7.449 1.00 59.53 174 LYS A N 1
ATOM 1337 C CA . LYS A 1 174 ? 25.487 2.767 7.462 1.00 59.53 174 LYS A CA 1
ATOM 1338 C C . LYS A 1 174 ? 26.344 3.198 6.270 1.00 59.53 174 LYS A C 1
ATOM 1340 O O . LYS A 1 174 ? 27.520 3.503 6.466 1.00 59.53 174 LYS A O 1
ATOM 1345 N N . ASP A 1 175 ? 25.753 3.285 5.080 1.00 56.56 175 ASP A N 1
ATOM 1346 C CA . ASP A 1 175 ? 26.446 3.713 3.859 1.00 56.56 175 ASP A CA 1
ATOM 1347 C C . ASP A 1 175 ? 26.843 5.206 3.906 1.00 56.56 175 ASP A C 1
ATOM 1349 O O . ASP A 1 175 ? 27.888 5.581 3.377 1.00 56.56 175 ASP A O 1
ATOM 1353 N N . SER A 1 176 ? 26.070 6.057 4.595 1.00 54.53 176 SER A N 1
ATOM 1354 C CA . SER A 1 176 ? 26.383 7.490 4.755 1.00 54.53 176 SER A CA 1
ATOM 1355 C C . SER A 1 176 ? 27.510 7.784 5.757 1.00 54.53 176 SER A C 1
ATOM 1357 O O . SER A 1 176 ? 28.230 8.767 5.607 1.00 54.53 176 SER A O 1
ATOM 1359 N N . SER A 1 177 ? 27.694 6.917 6.757 1.00 53.97 177 SER A N 1
ATOM 1360 C CA . SER A 1 177 ? 28.712 7.069 7.811 1.00 53.97 177 SER A CA 1
ATOM 1361 C C . SER A 1 177 ? 30.113 6.561 7.431 1.00 53.97 177 SER A C 1
ATOM 1363 O O . SER A 1 177 ? 31.053 6.706 8.210 1.00 53.97 177 SER A O 1
ATOM 1365 N N . GLY A 1 178 ? 30.249 5.933 6.258 1.00 44.16 178 GLY A N 1
ATOM 1366 C CA . GLY A 1 178 ? 31.463 5.243 5.815 1.00 44.16 178 GLY A CA 1
ATOM 1367 C C . GLY A 1 178 ? 32.346 6.002 4.821 1.00 44.16 178 GLY A C 1
ATOM 1368 O O . GLY A 1 178 ? 33.175 5.351 4.185 1.00 44.16 178 GLY A O 1
ATOM 1369 N N . ASN A 1 179 ? 32.167 7.319 4.657 1.00 36.25 179 ASN A N 1
ATOM 1370 C CA . ASN A 1 179 ? 32.902 8.139 3.683 1.00 36.25 179 ASN A CA 1
ATOM 1371 C C . ASN A 1 179 ? 33.695 9.271 4.346 1.00 36.25 179 ASN A C 1
ATOM 1373 O O . ASN A 1 179 ? 33.067 10.081 5.063 1.00 36.25 179 ASN A O 1
#

pLDDT: mean 79.02, std 18.73, range [36.25, 97.12]

Radius of gyration: 23.77 Å; chains: 1; bounding box: 61×34×89 Å

Foldseek 3Di:
DDDDDDPDDDDDPDPDPDDPDPPPDPVVVVVVVVVVVVVLQWDKDWQPPDPVIKIWIFGFQDPVLVVVLVVQVVCVVVVNHDPCSNLLSLQLSQQVRTQAMFHADPVRDTDALDNPVPGGDGLAPVVCVSVVHPPPRGRSSSSSVVSHPDSCSSVVVSVVSNVSSVVSVVVVVVVVVPD